Protein AF-A0A327KT20-F1 (afdb_monomer_lite)

Foldseek 3Di:
DDPLVVCVVVVVLVVSLVSLVVVCVVVPPPLVSLLSNLVSLLSDDPPSSLVRNQVSLVSQCPDPVRVLPLSSLLSNLLSLLNVLCVQVVVPPPCVPVPDPDHSVNSVVSSLVSLLSSCVSPVPCPDPSLLLSVCLCCVPVSVHDPVSPSNVSCPVPPSNCCSNCVSVVVVPPPPPDPDD

Structure (mmCIF, N/CA/C/O backbone):
data_AF-A0A327KT20-F1
#
_entry.id   AF-A0A327KT20-F1
#
loop_
_atom_site.group_PDB
_atom_site.id
_atom_site.type_symbol
_atom_site.label_atom_id
_atom_site.label_alt_id
_atom_site.label_comp_id
_atom_site.label_asym_id
_atom_site.label_entity_id
_atom_site.label_seq_id
_atom_site.pdbx_PDB_ins_code
_atom_site.Cartn_x
_atom_site.Cartn_y
_atom_site.Cartn_z
_atom_site.occupancy
_atom_site.B_iso_or_equiv
_atom_site.auth_seq_id
_atom_site.auth_comp_id
_atom_site.auth_asym_id
_atom_site.auth_atom_id
_atom_site.pdbx_PDB_model_num
ATOM 1 N N . MET A 1 1 ? 22.132 -7.196 -10.286 1.00 60.03 1 MET A N 1
ATOM 2 C CA . MET A 1 1 ? 21.568 -6.295 -9.260 1.00 60.03 1 MET A CA 1
ATOM 3 C C . MET A 1 1 ? 21.498 -4.907 -9.876 1.00 60.03 1 MET A C 1
ATOM 5 O O . MET A 1 1 ? 22.526 -4.464 -10.377 1.00 60.03 1 MET A O 1
ATOM 9 N N . LYS A 1 2 ? 20.310 -4.295 -9.982 1.00 85.94 2 LYS A N 1
ATOM 10 C CA . LYS A 1 2 ? 20.128 -2.966 -10.602 1.00 85.94 2 LYS A CA 1
ATOM 11 C C . LYS A 1 2 ? 20.390 -1.875 -9.549 1.00 85.94 2 LYS A C 1
ATOM 13 O O . LYS A 1 2 ? 20.261 -2.145 -8.361 1.00 85.94 2 LYS A O 1
ATOM 18 N N . LEU A 1 3 ? 20.736 -0.649 -9.956 1.00 89.75 3 LEU A N 1
ATOM 19 C CA . LEU A 1 3 ? 21.095 0.436 -9.022 1.00 89.75 3 LEU A CA 1
ATOM 20 C C . LEU A 1 3 ? 19.992 0.731 -7.987 1.00 89.75 3 LEU A C 1
ATOM 22 O O . LEU A 1 3 ? 20.281 0.831 -6.798 1.00 89.75 3 LEU A O 1
ATOM 26 N N . ALA A 1 4 ? 18.725 0.753 -8.411 1.00 90.75 4 ALA A N 1
ATOM 27 C CA . ALA A 1 4 ? 17.594 0.914 -7.498 1.00 90.75 4 ALA A CA 1
ATOM 28 C C . ALA A 1 4 ? 17.524 -0.187 -6.419 1.00 90.75 4 ALA A C 1
ATOM 30 O O . ALA A 1 4 ? 17.157 0.106 -5.287 1.00 90.75 4 ALA A O 1
ATOM 31 N N . ASP A 1 5 ? 17.926 -1.432 -6.723 1.00 89.81 5 ASP A N 1
ATOM 32 C CA . ASP A 1 5 ? 17.968 -2.516 -5.722 1.00 89.81 5 ASP A CA 1
ATOM 33 C C . ASP A 1 5 ? 19.004 -2.232 -4.632 1.00 89.81 5 ASP A C 1
ATOM 35 O O . ASP A 1 5 ? 18.772 -2.528 -3.464 1.00 89.81 5 ASP A O 1
ATOM 39 N N . ILE A 1 6 ? 20.142 -1.638 -5.004 1.00 92.81 6 ILE A N 1
ATOM 40 C CA . ILE A 1 6 ? 21.199 -1.271 -4.054 1.00 92.81 6 ILE A CA 1
ATOM 41 C C . ILE A 1 6 ? 20.678 -0.196 -3.098 1.00 92.81 6 ILE A C 1
ATOM 43 O O . ILE A 1 6 ? 20.846 -0.328 -1.888 1.00 92.81 6 ILE A O 1
ATOM 47 N N . TYR A 1 7 ? 19.998 0.826 -3.623 1.00 94.56 7 TYR A N 1
ATOM 48 C CA . TYR A 1 7 ? 19.398 1.872 -2.797 1.00 94.56 7 TYR A CA 1
ATOM 49 C C . TYR A 1 7 ? 18.297 1.336 -1.880 1.00 94.56 7 TYR A C 1
ATOM 51 O O . TYR A 1 7 ? 18.280 1.688 -0.705 1.00 94.56 7 TYR A O 1
ATOM 59 N N . ILE A 1 8 ? 17.448 0.424 -2.363 1.00 91.81 8 ILE A N 1
ATOM 60 C CA . ILE A 1 8 ? 16.436 -0.259 -1.541 1.00 91.81 8 ILE A CA 1
ATOM 61 C C . ILE A 1 8 ? 17.089 -1.026 -0.384 1.00 91.81 8 ILE A C 1
ATOM 63 O O . ILE A 1 8 ? 16.672 -0.882 0.761 1.00 91.81 8 ILE A O 1
ATOM 67 N N . LEU A 1 9 ? 18.148 -1.799 -0.650 1.00 91.56 9 LEU A N 1
ATOM 68 C CA . LEU A 1 9 ? 18.864 -2.551 0.391 1.00 91.56 9 LEU A CA 1
ATOM 69 C C . LEU A 1 9 ? 19.532 -1.641 1.432 1.00 91.56 9 LEU A C 1
ATOM 71 O O . LEU A 1 9 ? 19.690 -2.035 2.585 1.00 91.56 9 LEU A O 1
ATOM 75 N N . GLN A 1 10 ? 19.916 -0.431 1.028 1.00 94.31 10 GLN A N 1
ATOM 76 C CA . GLN A 1 10 ? 20.478 0.598 1.903 1.00 94.31 10 GLN A CA 1
ATOM 77 C C . GLN A 1 10 ? 19.410 1.491 2.552 1.00 94.31 10 GLN A C 1
ATOM 79 O O . GLN A 1 10 ? 19.771 2.405 3.288 1.00 94.31 10 GLN A O 1
ATOM 84 N N . GLN A 1 11 ? 18.121 1.241 2.289 1.00 93.38 11 GLN A N 1
ATOM 85 C CA . GLN A 1 11 ? 16.989 2.055 2.753 1.00 93.38 11 GLN A CA 1
ATOM 86 C C . GLN A 1 11 ? 17.065 3.524 2.294 1.00 93.38 11 GLN A C 1
ATOM 88 O O . GLN A 1 11 ? 16.568 4.436 2.949 1.00 93.38 11 GLN A O 1
ATOM 93 N N . LEU A 1 12 ? 17.688 3.765 1.138 1.00 95.56 12 LEU A N 1
ATOM 94 C CA . LEU A 1 12 ? 17.772 5.069 0.482 1.00 95.56 12 LEU A CA 1
ATOM 95 C C . LEU A 1 12 ? 16.581 5.242 -0.471 1.00 95.56 12 LEU A C 1
ATOM 97 O O . LEU A 1 12 ? 16.733 5.218 -1.695 1.00 95.56 12 LEU A O 1
ATOM 101 N N . TRP A 1 13 ? 15.380 5.371 0.098 1.00 95.31 13 TRP A N 1
ATOM 102 C CA . TRP A 1 13 ? 14.103 5.316 -0.628 1.00 95.31 13 TRP A CA 1
ATOM 103 C C . TRP A 1 13 ? 13.949 6.401 -1.694 1.00 95.31 13 TRP A C 1
ATOM 105 O O . TRP A 1 13 ? 13.524 6.108 -2.810 1.00 95.31 13 TRP A O 1
ATOM 115 N N . GLU A 1 14 ? 14.359 7.635 -1.397 1.00 95.12 14 GLU A N 1
ATOM 116 C CA . GLU A 1 14 ? 14.316 8.737 -2.365 1.00 95.12 14 GLU A CA 1
ATOM 117 C C . GLU A 1 14 ? 15.220 8.460 -3.572 1.00 95.12 14 GLU A C 1
ATOM 119 O O . GLU A 1 14 ? 14.779 8.563 -4.716 1.00 95.12 14 GLU A O 1
ATOM 124 N N . SER A 1 15 ? 16.461 8.023 -3.332 1.00 96.75 15 SER A N 1
ATOM 125 C CA . SER A 1 15 ? 17.412 7.666 -4.393 1.00 96.75 15 SER A CA 1
ATOM 126 C C . SER A 1 15 ? 16.918 6.486 -5.231 1.00 96.75 15 SER A C 1
ATOM 128 O O . SER A 1 15 ? 17.060 6.482 -6.458 1.00 96.75 15 SER A O 1
ATOM 130 N N . ALA A 1 16 ? 16.306 5.488 -4.586 1.00 96.50 16 ALA A N 1
ATOM 131 C CA . ALA A 1 16 ? 15.675 4.368 -5.272 1.00 96.50 16 ALA A CA 1
ATOM 132 C C . ALA A 1 16 ? 14.533 4.846 -6.178 1.00 96.50 16 ALA A C 1
ATOM 134 O O . ALA A 1 16 ? 14.489 4.460 -7.346 1.00 96.50 16 ALA A O 1
ATOM 135 N N . LEU A 1 17 ? 13.653 5.715 -5.672 1.00 96.00 17 LEU A N 1
ATOM 136 C CA . LEU A 1 17 ? 12.531 6.245 -6.440 1.00 96.00 17 LEU A CA 1
ATOM 137 C C . LEU A 1 17 ? 12.994 7.102 -7.621 1.00 96.00 17 LEU A C 1
ATOM 139 O O . LEU A 1 17 ? 12.462 6.945 -8.714 1.00 96.00 17 LEU A O 1
ATOM 143 N N . VAL A 1 18 ? 13.993 7.972 -7.436 1.00 96.44 18 VAL A N 1
ATOM 144 C CA . VAL A 1 18 ? 14.578 8.762 -8.535 1.00 96.44 18 VAL A CA 1
ATOM 145 C C . VAL A 1 18 ? 15.094 7.836 -9.635 1.00 96.44 18 VAL A C 1
ATOM 147 O O . VAL A 1 18 ? 14.727 7.997 -10.796 1.00 96.44 18 VAL A O 1
ATOM 150 N N . THR A 1 19 ? 15.857 6.807 -9.259 1.00 96.38 19 THR A N 1
ATOM 151 C CA . THR A 1 19 ? 16.405 5.830 -10.212 1.00 96.38 19 THR A CA 1
ATOM 152 C C . THR A 1 19 ? 15.304 5.069 -10.958 1.00 96.38 19 THR A C 1
ATOM 154 O O . THR A 1 19 ? 15.442 4.769 -12.143 1.00 96.38 19 THR A O 1
ATOM 157 N N . LEU A 1 20 ? 14.213 4.718 -10.274 1.00 95.75 20 LEU A N 1
ATOM 158 C CA . LEU A 1 20 ? 13.086 4.025 -10.896 1.00 95.75 20 LEU A CA 1
ATOM 159 C C . LEU A 1 20 ? 12.318 4.941 -11.857 1.00 95.75 20 LEU A C 1
ATOM 161 O O . LEU A 1 20 ? 12.058 4.520 -12.978 1.00 95.75 20 LEU A O 1
ATOM 165 N N . LYS A 1 21 ? 12.085 6.205 -11.488 1.00 94.25 21 LYS A N 1
ATOM 166 C CA . LYS A 1 21 ? 11.449 7.199 -12.367 1.00 94.25 21 LYS A CA 1
ATOM 167 C C . LYS A 1 21 ? 12.265 7.477 -13.626 1.00 94.25 21 LYS A C 1
ATOM 169 O O . LYS A 1 21 ? 11.703 7.617 -14.707 1.00 94.25 21 LYS A O 1
ATOM 174 N N . GLU A 1 22 ? 13.591 7.538 -13.515 1.00 94.56 22 GLU A N 1
ATOM 175 C CA . GLU A 1 22 ? 14.473 7.618 -14.687 1.00 94.56 22 GLU A CA 1
ATOM 176 C C . GLU A 1 22 ? 14.323 6.381 -15.587 1.00 94.56 22 GLU A C 1
ATOM 178 O O . GLU A 1 22 ? 14.301 6.497 -16.812 1.00 94.56 22 GLU A O 1
ATOM 183 N N . ALA A 1 23 ? 14.163 5.193 -14.998 1.00 94.06 23 ALA A N 1
ATOM 184 C CA . ALA A 1 23 ? 13.903 3.976 -15.759 1.00 94.06 23 ALA A CA 1
ATOM 185 C C . ALA A 1 23 ? 12.506 3.976 -16.412 1.00 94.06 23 ALA A C 1
ATOM 187 O O . ALA A 1 23 ? 12.393 3.552 -17.562 1.00 94.06 23 ALA A O 1
ATOM 188 N N . GLU A 1 24 ? 11.464 4.488 -15.745 1.00 93.31 24 GLU A N 1
ATOM 189 C CA . GLU A 1 24 ? 10.122 4.657 -16.329 1.00 93.31 24 GLU A CA 1
ATOM 190 C C . GLU A 1 24 ? 10.149 5.614 -17.527 1.00 93.31 24 GLU A C 1
ATOM 192 O O . GLU A 1 24 ? 9.490 5.358 -18.532 1.00 93.31 24 GLU A O 1
ATOM 197 N N . GLN A 1 25 ? 10.951 6.684 -17.480 1.00 93.94 25 GLN A N 1
ATOM 198 C CA . GLN A 1 25 ? 11.112 7.594 -18.623 1.00 93.94 25 GLN A CA 1
ATOM 199 C C . GLN A 1 25 ? 11.675 6.890 -19.866 1.00 93.94 25 GLN A C 1
ATOM 201 O O . GLN A 1 25 ? 11.335 7.263 -20.989 1.00 93.94 25 GLN A O 1
ATOM 206 N N . ILE A 1 26 ? 12.527 5.878 -19.676 1.00 94.62 26 ILE A N 1
ATOM 207 C CA . ILE A 1 26 ? 13.115 5.083 -20.763 1.00 94.62 26 ILE A CA 1
ATOM 208 C C . ILE A 1 26 ? 12.139 3.997 -21.239 1.00 94.62 26 ILE A C 1
ATOM 210 O O . ILE A 1 26 ? 12.006 3.775 -22.443 1.00 94.62 26 ILE A O 1
ATOM 214 N N . SER A 1 27 ? 11.451 3.341 -20.304 1.00 93.00 27 SER A N 1
ATOM 215 C CA . SER A 1 27 ? 10.510 2.245 -20.555 1.00 93.00 27 SER A CA 1
ATOM 216 C C . SER A 1 27 ? 9.144 2.557 -19.936 1.00 93.00 27 SER A C 1
ATOM 218 O O . SER A 1 27 ? 8.786 1.995 -18.894 1.00 93.00 27 SER A O 1
ATOM 220 N N . PRO A 1 28 ? 8.356 3.454 -20.554 1.00 89.12 28 PRO A N 1
ATOM 221 C CA . PRO A 1 28 ? 7.087 3.871 -19.985 1.00 89.12 28 PRO A CA 1
ATOM 222 C C . PRO A 1 28 ? 6.100 2.706 -19.966 1.00 89.12 28 PRO A C 1
ATOM 224 O O . PRO A 1 28 ? 5.942 1.990 -20.954 1.00 89.12 28 PRO A O 1
ATOM 227 N N . ASN A 1 29 ? 5.372 2.573 -18.856 1.00 85.44 29 ASN A N 1
ATOM 228 C CA . ASN A 1 29 ? 4.367 1.524 -18.634 1.00 85.44 29 ASN A CA 1
ATOM 229 C C . ASN A 1 29 ? 4.929 0.098 -18.503 1.00 85.44 29 ASN A C 1
ATOM 231 O O . ASN A 1 29 ? 4.177 -0.862 -18.653 1.00 85.44 29 ASN A O 1
ATOM 235 N N . ASP A 1 30 ? 6.220 -0.051 -18.204 1.00 95.06 30 ASP A N 1
ATOM 236 C CA . ASP A 1 30 ? 6.757 -1.329 -17.737 1.00 95.06 30 ASP A CA 1
ATOM 237 C C . ASP A 1 30 ? 6.173 -1.655 -16.350 1.00 95.06 30 ASP A C 1
ATOM 239 O O . ASP A 1 30 ? 6.413 -0.949 -15.365 1.00 95.06 30 ASP A O 1
ATOM 243 N N . ASP A 1 31 ? 5.369 -2.718 -16.288 1.00 95.56 31 ASP A N 1
ATOM 244 C CA . ASP A 1 31 ? 4.636 -3.117 -15.086 1.00 95.56 31 ASP A CA 1
ATOM 245 C C . ASP A 1 31 ? 5.562 -3.426 -13.898 1.00 95.56 31 ASP A C 1
ATOM 247 O O . ASP A 1 31 ? 5.206 -3.140 -12.753 1.00 95.56 31 ASP A O 1
ATOM 251 N N . ASP A 1 32 ? 6.760 -3.965 -14.141 1.00 94.81 32 ASP A N 1
ATOM 252 C CA . ASP A 1 32 ? 7.704 -4.304 -13.075 1.00 94.81 32 ASP A CA 1
ATOM 253 C C . ASP A 1 32 ? 8.371 -3.050 -12.501 1.00 94.81 32 ASP A C 1
ATOM 255 O O . ASP A 1 32 ? 8.600 -2.969 -11.290 1.00 94.81 32 ASP A O 1
ATOM 259 N N . ILE A 1 33 ? 8.669 -2.056 -13.345 1.00 95.94 33 ILE A N 1
ATOM 260 C CA . ILE A 1 33 ? 9.163 -0.750 -12.885 1.00 95.94 33 ILE A CA 1
ATOM 261 C C . ILE A 1 33 ? 8.094 -0.074 -12.026 1.00 95.94 33 ILE A C 1
ATOM 263 O O . ILE A 1 33 ? 8.372 0.282 -10.880 1.00 95.94 33 ILE A O 1
ATOM 267 N N . LEU A 1 34 ? 6.856 -0.001 -12.519 1.00 96.94 34 LEU A N 1
ATOM 268 C CA . LEU A 1 34 ? 5.743 0.624 -11.803 1.00 96.94 34 LEU A CA 1
ATOM 269 C C . LEU A 1 34 ? 5.442 -0.057 -10.465 1.00 96.94 34 LEU A C 1
ATOM 271 O O . LEU A 1 34 ? 5.239 0.620 -9.461 1.00 96.94 34 LEU A O 1
ATOM 275 N N . LYS A 1 35 ? 5.447 -1.393 -10.407 1.00 96.69 35 LYS A N 1
ATOM 276 C CA . LYS A 1 35 ? 5.260 -2.127 -9.143 1.00 96.69 35 LYS A CA 1
ATOM 277 C C . LYS A 1 35 ? 6.342 -1.786 -8.122 1.00 96.69 35 LYS A C 1
ATOM 279 O O . LYS A 1 35 ? 6.046 -1.631 -6.939 1.00 96.69 35 LYS A O 1
ATOM 284 N N . ARG A 1 36 ? 7.591 -1.646 -8.568 1.00 95.94 36 ARG A N 1
ATOM 285 C CA . ARG A 1 36 ? 8.707 -1.266 -7.692 1.00 95.94 36 ARG A CA 1
ATOM 286 C C . ARG A 1 36 ? 8.598 0.184 -7.240 1.00 95.94 36 ARG A C 1
ATOM 288 O O . ARG A 1 36 ? 8.858 0.452 -6.073 1.00 95.94 36 ARG A O 1
ATOM 295 N N . GLU A 1 37 ? 8.179 1.094 -8.115 1.00 97.00 37 GLU A N 1
ATOM 296 C CA . GLU A 1 37 ? 7.904 2.484 -7.736 1.00 97.00 37 GLU A CA 1
ATOM 297 C C . GLU A 1 37 ? 6.788 2.588 -6.707 1.00 97.00 37 GLU A C 1
ATOM 299 O O . GLU A 1 37 ? 6.944 3.297 -5.714 1.00 97.00 37 GLU A O 1
ATOM 304 N N . LEU A 1 38 ? 5.693 1.851 -6.910 1.00 97.88 38 LEU A N 1
ATOM 305 C CA . LEU A 1 38 ? 4.591 1.769 -5.960 1.00 97.88 38 LEU A CA 1
ATOM 306 C C . LEU A 1 38 ? 5.093 1.310 -4.589 1.00 97.88 38 LEU A C 1
ATOM 308 O O . LEU A 1 38 ? 4.872 2.006 -3.603 1.00 97.88 38 LEU A O 1
ATOM 312 N N . TYR A 1 39 ? 5.817 0.190 -4.535 1.00 95.94 39 TYR A N 1
ATOM 313 C CA . TYR A 1 39 ? 6.365 -0.339 -3.287 1.00 95.94 39 TYR A CA 1
ATOM 314 C C . TYR A 1 39 ? 7.307 0.654 -2.590 1.00 95.94 39 TYR A C 1
ATOM 316 O O . TYR A 1 39 ? 7.125 0.950 -1.414 1.00 95.94 39 TYR A O 1
ATOM 324 N N . VAL A 1 40 ? 8.285 1.212 -3.312 1.00 96.81 40 VAL A N 1
ATOM 325 C CA . VAL A 1 40 ? 9.258 2.163 -2.743 1.00 96.81 40 VAL A CA 1
ATOM 326 C C . VAL A 1 40 ? 8.578 3.441 -2.255 1.00 96.81 40 VAL A C 1
ATOM 328 O O . VAL A 1 40 ? 8.978 3.993 -1.233 1.00 96.81 40 VAL A O 1
ATOM 331 N N . SER A 1 41 ? 7.529 3.896 -2.943 1.00 97.75 41 SER A N 1
ATOM 332 C CA . SER A 1 41 ? 6.789 5.101 -2.557 1.00 97.75 41 SER A CA 1
ATOM 333 C C . SER A 1 41 ? 6.149 4.987 -1.172 1.00 97.75 41 SER A C 1
ATOM 335 O O . SER A 1 41 ? 5.997 6.007 -0.507 1.00 97.75 41 SER A O 1
ATOM 337 N N . LEU A 1 42 ? 5.815 3.778 -0.708 1.00 96.81 42 LEU A N 1
ATOM 338 C CA . LEU A 1 42 ? 5.256 3.567 0.632 1.00 96.81 42 LEU A CA 1
ATOM 339 C C . LEU A 1 42 ? 6.240 3.910 1.758 1.00 96.81 42 LEU A C 1
ATOM 341 O O . LEU A 1 42 ? 5.799 4.190 2.866 1.00 96.81 42 LEU A O 1
ATOM 345 N N . TYR A 1 43 ? 7.545 3.921 1.479 1.00 95.31 43 TYR A N 1
ATOM 346 C CA . TYR A 1 43 ? 8.594 4.203 2.464 1.00 95.31 43 TYR A CA 1
ATOM 347 C C . TYR A 1 43 ? 9.019 5.676 2.514 1.00 95.31 43 TYR A C 1
ATOM 349 O O . TYR A 1 43 ? 9.961 6.027 3.224 1.00 95.31 43 TYR A O 1
ATOM 357 N N . LEU A 1 44 ? 8.366 6.543 1.740 1.00 95.50 44 LEU A N 1
ATOM 358 C CA . LEU A 1 44 ? 8.551 7.985 1.870 1.00 95.50 44 LEU A CA 1
ATOM 359 C C . LEU A 1 44 ? 7.752 8.524 3.061 1.00 95.50 44 LEU A C 1
ATOM 361 O O . LEU A 1 44 ? 6.812 7.895 3.540 1.00 95.50 44 LEU A O 1
ATOM 365 N N . GLU A 1 45 ? 8.072 9.740 3.491 1.00 92.94 45 GLU A N 1
ATOM 366 C CA . GLU A 1 45 ? 7.273 10.430 4.502 1.00 92.94 45 GLU A CA 1
ATOM 367 C C . GLU A 1 45 ? 5.936 10.935 3.915 1.00 92.94 45 GLU A C 1
ATOM 369 O O . GLU A 1 45 ? 5.902 11.487 2.802 1.00 92.94 45 GLU A O 1
ATOM 374 N N . PRO A 1 46 ? 4.810 10.805 4.641 1.00 92.62 46 PRO A N 1
ATOM 375 C CA . PRO A 1 46 ? 3.567 11.478 4.288 1.00 92.62 46 PRO A CA 1
ATOM 376 C C . PRO A 1 46 ? 3.735 13.015 4.226 1.00 92.62 46 PRO A C 1
ATOM 378 O O . PRO A 1 46 ? 4.414 13.601 5.067 1.00 92.62 46 PRO A O 1
ATOM 381 N N . PRO A 1 47 ? 3.103 13.711 3.260 1.00 92.81 47 PRO A N 1
ATOM 382 C CA . PRO A 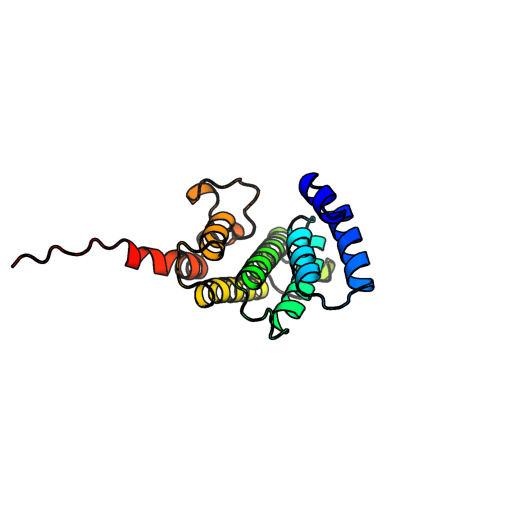1 47 ? 2.131 13.183 2.308 1.00 92.81 47 PRO A CA 1
ATOM 383 C C . PRO A 1 47 ? 2.751 12.633 1.015 1.00 92.81 47 PRO A C 1
ATOM 385 O O . PRO A 1 47 ? 2.021 12.158 0.145 1.00 92.81 47 PRO A O 1
ATOM 388 N N . GLN A 1 48 ? 4.075 12.721 0.839 1.00 94.50 48 GLN A N 1
ATOM 389 C CA . GLN A 1 48 ? 4.726 12.350 -0.419 1.00 94.50 48 GLN A CA 1
ATOM 390 C C . GLN A 1 48 ? 4.536 10.866 -0.746 1.00 94.50 48 GLN A C 1
ATOM 392 O O . GLN A 1 48 ? 4.401 10.526 -1.926 1.00 94.50 48 GLN A O 1
ATOM 397 N N . SER A 1 49 ? 4.462 10.010 0.275 1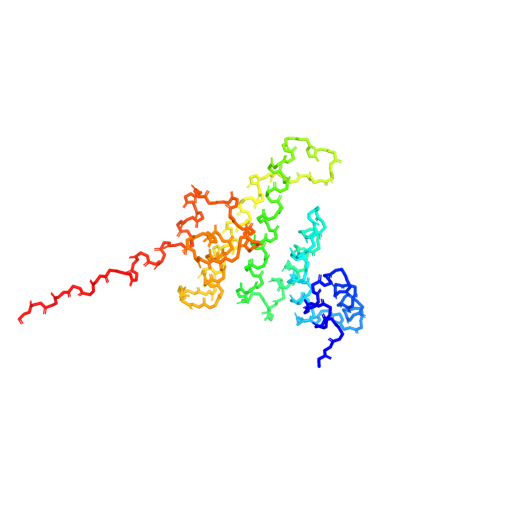.00 95.81 49 SER A N 1
ATOM 398 C CA . SER A 1 49 ? 4.237 8.575 0.115 1.00 95.81 49 SER A CA 1
ATOM 399 C C . SER A 1 49 ? 2.975 8.260 -0.681 1.00 95.81 49 SER A C 1
ATOM 401 O O . SER A 1 49 ? 3.043 7.848 -1.842 1.00 95.81 49 SER A O 1
ATOM 403 N N . PHE A 1 50 ? 1.804 8.545 -0.114 1.00 96.12 50 PHE A N 1
ATOM 404 C CA . PHE A 1 50 ? 0.523 8.236 -0.735 1.00 96.12 50 PHE A CA 1
ATOM 405 C C . PHE A 1 50 ? 0.245 9.099 -1.971 1.00 96.12 50 PHE A C 1
ATOM 407 O O . PHE A 1 50 ? -0.417 8.630 -2.897 1.00 96.12 50 PHE A O 1
ATOM 414 N N . ARG A 1 51 ? 0.782 10.328 -2.043 1.00 95.62 51 ARG A N 1
ATOM 415 C CA . ARG A 1 51 ? 0.678 11.171 -3.250 1.00 95.62 51 ARG A CA 1
ATOM 416 C C . ARG A 1 51 ? 1.400 10.565 -4.446 1.00 95.62 51 ARG A C 1
ATOM 418 O O . ARG A 1 51 ? 0.969 10.778 -5.575 1.00 95.62 51 ARG A O 1
ATOM 425 N N . THR A 1 52 ? 2.472 9.813 -4.207 1.00 96.81 52 THR A N 1
ATOM 426 C CA . THR A 1 52 ? 3.203 9.112 -5.269 1.00 96.81 52 THR A CA 1
ATOM 427 C C . THR A 1 52 ? 2.604 7.730 -5.531 1.00 96.81 52 THR A C 1
ATOM 429 O O . THR A 1 52 ? 2.368 7.373 -6.681 1.00 96.81 52 THR A O 1
ATOM 432 N N . ALA A 1 53 ? 2.306 6.970 -4.475 1.00 98.31 53 ALA A N 1
ATOM 433 C CA . ALA A 1 53 ? 1.852 5.586 -4.572 1.00 98.31 53 ALA A CA 1
ATOM 434 C C . ALA A 1 53 ? 0.470 5.438 -5.233 1.00 98.31 53 ALA A C 1
ATOM 436 O O . ALA A 1 53 ? 0.292 4.582 -6.099 1.00 98.31 53 ALA A O 1
ATOM 437 N N . LEU A 1 54 ? -0.520 6.257 -4.856 1.00 98.19 54 LEU A N 1
ATOM 438 C CA . LEU A 1 54 ? -1.906 6.052 -5.303 1.00 98.19 54 LEU A CA 1
ATOM 439 C C . LEU A 1 54 ? -2.092 6.192 -6.825 1.00 98.19 54 LEU A C 1
ATOM 441 O O . LEU A 1 54 ? -2.702 5.291 -7.405 1.00 98.19 54 LEU A O 1
ATOM 445 N N . PRO A 1 55 ? -1.531 7.214 -7.506 1.00 97.25 55 PRO A N 1
ATOM 446 C CA . PRO A 1 55 ? -1.603 7.291 -8.966 1.00 97.25 55 PRO A CA 1
ATOM 447 C C . PRO A 1 55 ? -0.969 6.083 -9.671 1.00 97.25 55 PRO A C 1
ATOM 449 O O . PRO A 1 55 ? -1.499 5.597 -10.671 1.00 97.25 55 PRO A O 1
ATOM 452 N N . ILE A 1 56 ? 0.146 5.561 -9.145 1.00 98.00 56 ILE A N 1
ATOM 453 C CA . ILE A 1 56 ? 0.806 4.375 -9.711 1.00 98.00 56 ILE A CA 1
ATOM 454 C C . ILE A 1 56 ? -0.070 3.132 -9.513 1.00 98.00 56 ILE A C 1
ATOM 456 O O . ILE A 1 56 ? -0.247 2.344 -10.444 1.00 98.00 56 ILE A O 1
ATOM 460 N N . ALA A 1 57 ? -0.660 2.967 -8.326 1.00 98.31 57 ALA A N 1
ATOM 461 C CA . ALA A 1 57 ? -1.592 1.879 -8.059 1.00 98.31 57 ALA A CA 1
ATOM 462 C C . ALA A 1 57 ? -2.793 1.922 -9.014 1.00 98.31 57 ALA A C 1
ATOM 464 O O . ALA A 1 57 ? -3.141 0.896 -9.590 1.00 98.31 57 ALA A O 1
ATOM 465 N N . GLU A 1 58 ? -3.394 3.092 -9.241 1.00 97.69 58 GLU A N 1
ATOM 466 C CA . GLU A 1 58 ? -4.504 3.261 -10.190 1.00 97.69 58 GLU A CA 1
ATOM 467 C C . GLU A 1 58 ? -4.111 2.886 -11.626 1.00 97.69 58 GLU A C 1
ATOM 469 O O . GLU A 1 58 ? -4.874 2.200 -12.314 1.00 97.69 58 GLU A O 1
ATOM 474 N N . LYS A 1 59 ? -2.904 3.272 -12.061 1.00 96.62 59 LYS A N 1
ATOM 475 C CA . LYS A 1 59 ? -2.343 2.907 -13.371 1.00 96.62 59 LYS A CA 1
ATOM 476 C C . LYS A 1 59 ? -2.202 1.389 -13.525 1.00 96.62 59 LYS A C 1
ATOM 478 O O . LYS A 1 59 ? -2.657 0.841 -14.526 1.00 96.62 59 LYS A O 1
ATOM 483 N N . LEU A 1 60 ? -1.637 0.711 -12.524 1.00 97.75 60 LEU A N 1
ATOM 484 C CA . LEU A 1 60 ? -1.492 -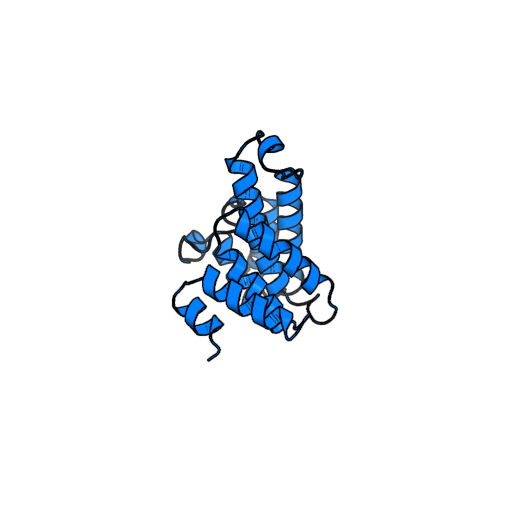0.750 -12.503 1.00 97.75 60 LEU A CA 1
ATOM 485 C C . LEU A 1 60 ? -2.856 -1.457 -12.443 1.00 97.75 60 LEU A C 1
ATOM 487 O O . LEU A 1 60 ? -3.127 -2.380 -13.199 1.00 97.75 60 LEU A O 1
ATOM 491 N N . ILE A 1 61 ? -3.776 -0.985 -11.606 1.00 97.69 61 ILE A N 1
ATOM 492 C CA . ILE A 1 61 ? -5.124 -1.563 -11.488 1.00 97.69 61 ILE A CA 1
ATOM 493 C C . ILE A 1 61 ? -5.910 -1.453 -12.800 1.00 97.69 61 ILE A C 1
ATOM 495 O O . ILE A 1 61 ? -6.705 -2.337 -13.119 1.00 97.69 61 ILE A O 1
ATOM 499 N N . SER A 1 62 ? -5.700 -0.374 -13.552 1.00 96.69 62 SER A N 1
ATOM 500 C CA . SER A 1 62 ? -6.362 -0.148 -14.839 1.00 96.69 62 SER A CA 1
ATOM 501 C C . SER A 1 62 ? -5.728 -0.944 -15.986 1.00 96.69 62 SER A C 1
ATOM 503 O O . SER A 1 62 ? -6.334 -1.058 -17.052 1.00 96.69 62 SER A O 1
ATOM 505 N N . ASN A 1 63 ? -4.528 -1.503 -15.793 1.00 95.62 63 ASN A N 1
ATOM 506 C CA . ASN A 1 63 ? -3.847 -2.331 -16.782 1.00 95.62 63 ASN A CA 1
ATOM 507 C C . ASN A 1 63 ? -4.315 -3.799 -16.667 1.00 95.62 63 ASN A C 1
ATOM 509 O O . ASN A 1 63 ? -4.125 -4.415 -15.618 1.00 95.62 63 ASN A O 1
ATOM 513 N N . PRO A 1 64 ? -4.857 -4.420 -17.735 1.00 95.44 64 PRO A N 1
ATOM 514 C CA . PRO A 1 64 ? -5.298 -5.818 -17.710 1.00 95.44 64 PRO A CA 1
ATOM 515 C C . PRO A 1 64 ? -4.249 -6.830 -17.223 1.00 95.44 64 PRO A C 1
ATOM 517 O O . PRO A 1 64 ? -4.619 -7.843 -16.632 1.00 95.44 64 PRO A O 1
ATOM 520 N N . ASN A 1 65 ? -2.956 -6.562 -17.437 1.00 94.62 65 ASN A N 1
ATOM 521 C CA . ASN A 1 65 ? -1.872 -7.458 -17.020 1.00 94.62 65 ASN A CA 1
ATOM 522 C C . ASN A 1 65 ? -1.669 -7.492 -15.500 1.00 94.62 65 ASN A C 1
ATOM 524 O O . ASN A 1 65 ? -1.167 -8.479 -14.963 1.00 94.62 65 ASN A O 1
ATOM 528 N N . THR A 1 66 ? -2.037 -6.416 -14.803 1.00 96.38 66 THR A N 1
ATOM 529 C CA . THR A 1 66 ? -1.770 -6.231 -13.370 1.00 96.38 66 THR A CA 1
ATOM 530 C C . THR A 1 66 ? -3.034 -5.973 -12.547 1.00 96.38 66 THR A C 1
ATOM 532 O O . THR A 1 66 ? -2.979 -6.030 -11.320 1.00 96.38 66 THR A O 1
ATOM 535 N N . ALA A 1 67 ? -4.199 -5.836 -13.189 1.00 95.25 67 ALA A N 1
ATOM 536 C CA . ALA A 1 67 ? -5.504 -5.636 -12.555 1.00 95.25 67 ALA A CA 1
ATOM 537 C C . ALA A 1 67 ? -5.876 -6.712 -11.516 1.00 95.25 67 ALA A C 1
ATOM 539 O O . ALA A 1 67 ? -6.564 -6.416 -10.536 1.00 95.25 67 ALA A O 1
ATOM 540 N N . ASN A 1 68 ? -5.411 -7.947 -11.729 1.00 96.56 68 ASN A N 1
ATOM 541 C CA . ASN A 1 68 ? -5.662 -9.095 -10.854 1.00 96.56 68 ASN A CA 1
ATOM 542 C C . ASN A 1 68 ? -4.478 -9.430 -9.930 1.00 96.56 68 ASN A C 1
ATOM 544 O O . ASN A 1 68 ? -4.481 -10.487 -9.304 1.00 96.56 68 ASN A O 1
ATOM 548 N N . ASP A 1 69 ? -3.461 -8.568 -9.841 1.00 97.31 69 ASP A N 1
ATOM 549 C CA . ASP A 1 69 ? -2.335 -8.768 -8.930 1.00 97.31 69 ASP A CA 1
ATOM 550 C C . ASP A 1 69 ? -2.719 -8.326 -7.499 1.00 97.31 69 ASP A C 1
ATOM 552 O O . ASP A 1 69 ? -2.921 -7.129 -7.250 1.00 97.31 69 ASP A O 1
ATOM 556 N N . PRO A 1 70 ? -2.817 -9.254 -6.524 1.00 97.88 70 PRO A N 1
ATOM 557 C CA . PRO A 1 70 ? -3.182 -8.910 -5.153 1.00 97.88 70 PRO A CA 1
ATOM 558 C C . PRO A 1 70 ? -2.150 -8.003 -4.468 1.00 97.88 70 PRO A C 1
ATOM 560 O O . PRO A 1 70 ? -2.527 -7.255 -3.567 1.00 97.88 70 PRO A O 1
ATOM 563 N N . ALA A 1 71 ? -0.877 -8.022 -4.882 1.00 97.19 71 ALA A N 1
ATOM 564 C CA . ALA A 1 71 ? 0.149 -7.158 -4.298 1.00 97.19 71 ALA A CA 1
ATOM 565 C C . ALA A 1 71 ? -0.115 -5.677 -4.608 1.00 97.19 71 ALA A C 1
ATOM 567 O O . ALA A 1 71 ? 0.053 -4.826 -3.738 1.00 97.19 71 ALA A O 1
ATOM 568 N N . VAL A 1 72 ? -0.625 -5.365 -5.804 1.00 98.25 72 VAL A N 1
ATOM 569 C CA . VAL A 1 72 ? -0.989 -3.988 -6.178 1.00 98.25 72 VAL A CA 1
ATOM 570 C C . VAL A 1 72 ? -2.120 -3.469 -5.287 1.00 98.25 72 VAL A C 1
ATOM 572 O O . VAL A 1 72 ? -2.050 -2.347 -4.788 1.00 98.25 72 VAL A O 1
ATOM 575 N N . ARG A 1 73 ? -3.143 -4.295 -5.025 1.00 98.44 73 ARG A N 1
ATOM 576 C CA . ARG A 1 73 ? -4.243 -3.947 -4.105 1.00 98.44 73 ARG A CA 1
ATOM 577 C C . ARG A 1 73 ? -3.774 -3.820 -2.657 1.00 98.44 73 ARG A C 1
ATOM 579 O O . ARG A 1 73 ? -4.251 -2.942 -1.946 1.00 98.44 73 ARG A O 1
ATOM 586 N N . LEU A 1 74 ? -2.824 -4.654 -2.237 1.00 98.44 74 LEU A N 1
ATOM 587 C CA . LEU A 1 74 ? -2.225 -4.595 -0.905 1.00 98.44 74 LEU A CA 1
ATOM 588 C C . LEU A 1 74 ? -1.478 -3.274 -0.693 1.00 98.44 74 LEU A C 1
ATOM 590 O O . LEU A 1 74 ? -1.728 -2.577 0.286 1.00 98.44 74 LEU A O 1
ATOM 594 N N . TRP A 1 75 ? -0.610 -2.896 -1.630 1.00 98.50 75 TRP A N 1
ATOM 595 C CA . TRP A 1 75 ? 0.132 -1.636 -1.557 1.00 98.50 75 TRP A CA 1
ATOM 596 C C . TRP A 1 75 ? -0.776 -0.413 -1.709 1.00 98.50 75 TRP A C 1
ATOM 598 O O . TRP A 1 75 ? -0.553 0.601 -1.053 1.00 98.50 75 TRP A O 1
ATOM 608 N N . GLN A 1 76 ? -1.854 -0.517 -2.495 1.00 98.69 76 GLN A N 1
ATOM 609 C CA . GLN A 1 76 ? -2.907 0.500 -2.517 1.00 98.69 76 GLN A CA 1
ATOM 610 C C . GLN A 1 76 ? -3.556 0.665 -1.134 1.00 98.69 76 GLN A C 1
ATOM 612 O O . GLN A 1 76 ? -3.732 1.794 -0.679 1.00 98.69 76 GLN A O 1
ATOM 617 N N . ALA A 1 77 ? -3.909 -0.437 -0.464 1.00 98.56 77 ALA A N 1
ATOM 618 C CA . ALA A 1 77 ? -4.487 -0.391 0.876 1.00 98.56 77 ALA A CA 1
ATOM 619 C C . ALA A 1 77 ? -3.526 0.277 1.872 1.00 98.56 77 ALA A C 1
ATOM 621 O O . ALA A 1 77 ? -3.952 1.173 2.596 1.00 98.56 77 ALA A O 1
ATOM 622 N N . ALA A 1 78 ? -2.239 -0.086 1.848 1.00 98.44 78 ALA A N 1
ATOM 623 C CA . ALA A 1 78 ? -1.207 0.537 2.679 1.00 98.44 78 ALA A CA 1
ATOM 624 C C . ALA A 1 78 ? -1.127 2.059 2.455 1.00 98.44 78 ALA A C 1
ATOM 626 O O . ALA A 1 78 ? -1.260 2.832 3.402 1.00 98.44 78 ALA A O 1
ATOM 627 N N . ALA A 1 79 ? -1.033 2.511 1.198 1.00 98.44 79 ALA A N 1
ATOM 628 C CA . ALA A 1 79 ? -1.022 3.940 0.871 1.00 98.44 79 ALA A CA 1
ATOM 629 C C . ALA A 1 79 ? -2.288 4.674 1.357 1.00 98.44 79 ALA A C 1
ATOM 631 O O . ALA A 1 79 ? -2.214 5.814 1.817 1.00 98.44 79 ALA A O 1
ATOM 632 N N . LEU A 1 80 ? -3.460 4.034 1.277 1.00 98.44 80 LEU A N 1
ATOM 633 C CA . LEU A 1 80 ? -4.710 4.603 1.787 1.00 98.44 80 LEU A CA 1
ATOM 634 C C . LEU A 1 80 ? -4.750 4.645 3.320 1.00 98.44 80 LEU A C 1
ATOM 636 O O . LEU A 1 80 ? -5.296 5.597 3.869 1.00 98.44 80 LEU A O 1
ATOM 640 N N . GLY A 1 81 ? -4.150 3.676 4.013 1.00 97.94 81 GLY A N 1
ATOM 641 C CA . GLY A 1 81 ? -3.976 3.710 5.467 1.00 97.94 81 GLY A CA 1
ATOM 642 C C . GLY A 1 81 ? -3.060 4.845 5.923 1.00 97.94 81 GLY A C 1
ATOM 643 O O . GLY A 1 81 ? -3.444 5.634 6.788 1.00 97.94 81 GLY A O 1
ATOM 644 N N . GLN A 1 82 ? -1.924 5.035 5.243 1.00 96.75 82 GLN A N 1
ATOM 645 C CA . GLN A 1 82 ? -1.043 6.190 5.456 1.00 96.75 82 GLN A CA 1
ATOM 646 C C . GLN A 1 82 ? -1.773 7.519 5.208 1.00 96.75 82 GLN A C 1
ATOM 648 O O . GLN A 1 82 ? -1.670 8.447 6.014 1.00 96.75 82 GLN A O 1
ATOM 653 N N . LYS A 1 83 ? -2.554 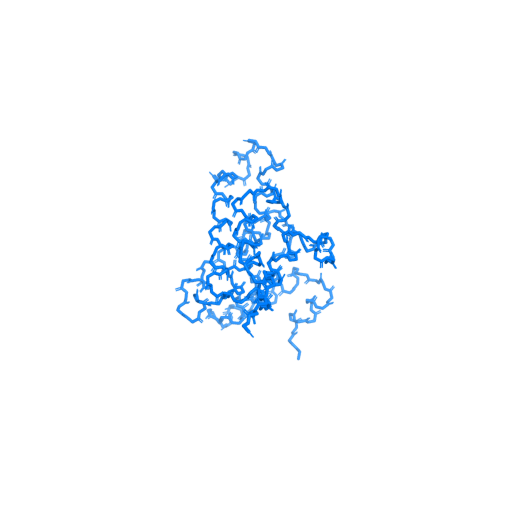7.616 4.119 1.00 95.88 83 LYS A N 1
ATOM 654 C CA . LYS A 1 83 ? -3.371 8.803 3.826 1.00 95.88 83 LYS A CA 1
ATOM 655 C C . LYS A 1 83 ? -4.415 9.040 4.913 1.00 95.88 83 LYS A C 1
ATOM 657 O O . LYS A 1 83 ? -4.536 10.161 5.390 1.00 95.88 83 LYS A O 1
ATOM 662 N N . PHE A 1 84 ? -5.149 8.009 5.329 1.00 95.31 84 PHE A N 1
ATOM 663 C CA . PHE A 1 84 ? -6.150 8.125 6.388 1.00 95.31 84 PHE A CA 1
ATOM 664 C C . PHE A 1 84 ? -5.524 8.641 7.678 1.00 95.31 84 PHE A C 1
ATOM 666 O O . PHE A 1 84 ? -6.022 9.615 8.234 1.00 95.31 84 PHE A O 1
ATOM 673 N N . LYS A 1 85 ? -4.404 8.040 8.103 1.00 93.94 85 LYS A N 1
ATOM 674 C CA . LYS A 1 85 ? -3.653 8.472 9.283 1.00 93.94 85 LYS A CA 1
ATOM 675 C C . LYS A 1 85 ? -3.298 9.952 9.204 1.00 93.94 85 LYS A C 1
ATOM 677 O O . LYS A 1 85 ? -3.589 10.698 10.129 1.00 93.94 85 LYS A O 1
ATOM 682 N N . TYR A 1 86 ? -2.722 10.373 8.079 1.00 92.31 86 TYR A N 1
ATOM 683 C CA . TYR A 1 86 ? -2.339 11.762 7.847 1.00 92.31 86 TYR A CA 1
ATOM 684 C C . TYR A 1 86 ? -3.534 12.721 7.957 1.00 92.31 86 TYR A C 1
ATOM 686 O O . TYR A 1 86 ? -3.435 13.751 8.619 1.00 92.31 86 TYR A O 1
ATOM 694 N N . LEU A 1 87 ? -4.674 12.379 7.344 1.00 89.56 87 LEU A N 1
ATOM 695 C CA . LEU A 1 87 ? -5.885 13.203 7.402 1.00 89.56 87 LEU A CA 1
ATOM 696 C C . LEU A 1 87 ? -6.508 13.223 8.807 1.00 89.56 87 LEU A C 1
ATOM 698 O O . LEU A 1 87 ? -6.979 14.265 9.253 1.00 89.56 87 LEU A O 1
ATOM 702 N N . TYR A 1 88 ? -6.514 12.083 9.497 1.00 87.31 88 TYR A N 1
ATOM 703 C CA . TYR A 1 88 ? -7.061 11.943 10.844 1.00 87.31 88 TYR A CA 1
ATOM 704 C C . TYR A 1 88 ? -6.235 12.734 11.867 1.00 87.31 88 TYR A C 1
ATOM 706 O O . TYR A 1 88 ? -6.791 13.522 12.631 1.00 87.31 88 TYR A O 1
ATOM 714 N N . ASP A 1 89 ? -4.908 12.584 11.829 1.00 87.69 89 ASP A N 1
ATOM 715 C CA . ASP A 1 89 ? -3.980 13.276 12.728 1.00 87.69 89 ASP A CA 1
ATOM 716 C C . ASP A 1 89 ? -3.977 14.800 12.485 1.00 87.69 89 ASP A C 1
ATOM 718 O O . ASP A 1 89 ? -3.768 15.576 13.418 1.00 87.69 89 ASP A O 1
ATOM 722 N N . ALA A 1 90 ? -4.241 15.247 11.250 1.00 79.25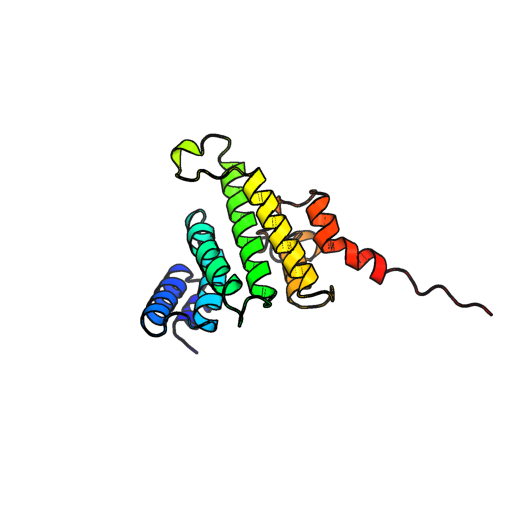 90 ALA A N 1
ATOM 723 C CA . ALA A 1 90 ? -4.340 16.667 10.900 1.00 79.25 90 ALA A CA 1
ATOM 724 C C . ALA A 1 90 ? -5.648 17.352 11.368 1.00 79.25 90 ALA A C 1
ATOM 726 O O . ALA A 1 90 ? -5.714 18.586 11.395 1.00 79.25 90 ALA A O 1
ATOM 727 N N . GLY A 1 91 ? -6.686 16.592 11.743 1.00 66.69 91 GLY A N 1
ATOM 728 C CA . GLY A 1 91 ? -8.018 17.115 12.081 1.00 66.69 91 GLY A CA 1
ATOM 729 C C . GLY A 1 91 ? -8.768 17.750 10.892 1.00 66.69 91 GLY A C 1
ATOM 730 O O . GLY A 1 91 ? -8.387 17.588 9.737 1.00 66.69 91 GLY A O 1
ATOM 731 N N . GLU A 1 92 ? -9.839 18.522 11.152 1.00 52.44 92 GLU A N 1
ATOM 732 C CA . GLU A 1 92 ? -10.628 19.212 10.098 1.00 52.44 92 GLU A CA 1
ATOM 733 C C . GLU A 1 92 ? -9.866 20.336 9.353 1.00 52.44 92 GLU A C 1
ATOM 735 O O . GLU A 1 92 ? -10.399 20.942 8.424 1.00 52.44 92 GLU A O 1
ATOM 740 N N . SER A 1 93 ? -8.603 20.619 9.688 1.00 48.72 93 SER A N 1
ATOM 741 C CA . SER A 1 93 ? -7.821 21.708 9.077 1.00 48.72 93 SER A CA 1
ATOM 742 C C . SER A 1 93 ? -7.120 21.295 7.767 1.00 48.72 93 SER A C 1
ATOM 744 O O . SER A 1 93 ? -5.965 21.639 7.508 1.00 48.72 93 SER A O 1
ATOM 746 N N . LEU A 1 94 ? -7.812 20.541 6.910 1.00 51.38 94 LEU A N 1
ATOM 747 C CA . LEU A 1 94 ? -7.290 20.071 5.615 1.00 51.38 94 LEU A CA 1
ATOM 748 C C . LEU A 1 94 ? -7.564 21.024 4.452 1.00 51.38 94 LEU A C 1
ATOM 750 O O . LEU A 1 94 ? -6.926 20.907 3.404 1.00 51.38 94 LEU A O 1
ATOM 754 N N . SER A 1 95 ? -8.388 22.057 4.664 1.00 47.25 95 SER A N 1
ATOM 755 C CA . SER A 1 95 ? -8.534 23.170 3.716 1.00 47.25 95 SER A CA 1
ATOM 756 C C . SER A 1 95 ? -7.201 23.871 3.396 1.00 47.25 95 SER A C 1
ATOM 758 O O . SER A 1 95 ? -7.104 24.570 2.392 1.00 47.25 95 SER A O 1
ATOM 760 N N . SER A 1 96 ? -6.162 23.660 4.212 1.00 42.00 96 SER A N 1
ATOM 761 C CA . SER A 1 96 ? -4.828 24.265 4.090 1.00 42.00 96 SER A CA 1
ATOM 762 C C . SER A 1 96 ? -3.776 23.398 3.373 1.00 42.00 96 SER A C 1
ATOM 764 O O . SER A 1 96 ? -2.734 23.926 2.995 1.00 42.00 96 SER A O 1
ATOM 766 N N . ALA A 1 97 ? -4.013 22.091 3.177 1.00 51.22 97 ALA A N 1
ATOM 767 C CA . ALA A 1 97 ? -3.009 21.145 2.650 1.00 51.22 97 ALA A CA 1
ATOM 768 C C . ALA A 1 97 ? -3.242 20.712 1.187 1.00 51.22 97 ALA A C 1
ATOM 770 O O . ALA A 1 97 ? -2.471 19.913 0.645 1.00 51.22 97 ALA A O 1
ATOM 771 N N . GLY A 1 98 ? -4.301 21.227 0.551 1.00 61.44 98 GLY A N 1
ATOM 772 C CA . GLY A 1 98 ? -4.688 20.889 -0.824 1.00 61.44 98 GLY A CA 1
ATOM 773 C C . GLY A 1 98 ? -5.394 19.536 -0.980 1.00 61.44 98 GLY A C 1
ATOM 774 O O . GLY A 1 98 ? -5.750 19.173 -2.097 1.00 61.44 98 GLY A O 1
ATOM 775 N N . GLU A 1 99 ? -5.625 18.799 0.112 1.00 69.69 99 GLU A N 1
ATOM 776 C CA . GLU A 1 99 ? -6.402 17.556 0.105 1.00 69.69 99 GLU A CA 1
ATOM 777 C C . GLU A 1 99 ? -7.889 17.884 0.300 1.00 69.69 99 GLU A C 1
ATOM 779 O O . GLU A 1 99 ? -8.302 18.370 1.349 1.00 69.69 99 GLU A O 1
ATOM 784 N N . THR A 1 100 ? -8.705 17.629 -0.721 1.00 72.56 100 THR A N 1
ATOM 785 C CA . THR A 1 100 ? -10.162 17.868 -0.696 1.00 72.56 100 THR A CA 1
ATOM 786 C C . THR A 1 100 ? -10.965 16.657 -0.223 1.00 72.56 100 THR A C 1
ATOM 788 O O . THR A 1 100 ? -12.185 16.728 -0.081 1.00 72.56 100 THR A O 1
ATOM 791 N N . GLU A 1 101 ? -10.294 15.529 -0.006 1.00 85.81 101 GLU A N 1
ATOM 792 C CA . GLU A 1 101 ? -10.917 14.262 0.348 1.00 85.81 101 GLU A CA 1
ATOM 793 C C . GLU A 1 101 ? -11.016 14.090 1.869 1.00 85.81 101 GLU A C 1
ATOM 795 O O . GLU A 1 101 ? -10.049 14.322 2.591 1.00 85.81 101 GLU A O 1
ATOM 800 N N . SER A 1 102 ? -12.177 13.649 2.360 1.00 87.75 102 SER A N 1
ATOM 801 C CA . SER A 1 102 ? -12.386 13.382 3.786 1.00 87.75 102 SER A CA 1
ATOM 802 C C . SER A 1 102 ? -11.730 12.073 4.236 1.00 87.75 102 SER A C 1
ATOM 804 O O . SER A 1 102 ? -11.623 11.117 3.462 1.00 87.75 102 SER A O 1
ATOM 806 N N . ALA A 1 103 ? -11.370 11.989 5.522 1.00 89.88 103 ALA A N 1
ATOM 807 C CA . ALA A 1 103 ? -10.855 10.756 6.121 1.00 89.88 103 ALA A CA 1
ATOM 808 C C . ALA A 1 103 ? -11.823 9.570 5.925 1.00 89.88 103 ALA A C 1
ATOM 810 O O . ALA A 1 103 ? -11.386 8.481 5.574 1.00 89.88 103 ALA A O 1
ATOM 811 N N . GLU A 1 104 ? -13.141 9.779 6.031 1.00 91.38 104 GLU A N 1
ATOM 812 C CA . GLU A 1 104 ? -14.126 8.703 5.820 1.00 91.38 104 GLU A CA 1
ATOM 813 C C . GLU A 1 104 ? -14.153 8.184 4.369 1.00 91.38 104 GLU A C 1
ATOM 815 O O . GLU A 1 104 ? -14.275 6.979 4.132 1.00 91.38 104 GLU A O 1
ATOM 820 N N . SER A 1 105 ? -13.980 9.071 3.379 1.00 93.56 105 SER A N 1
ATOM 821 C CA . SER A 1 105 ? -13.832 8.655 1.976 1.00 93.56 105 SER A CA 1
ATOM 822 C C . SER A 1 105 ? -12.589 7.781 1.799 1.00 93.56 105 SER A C 1
ATOM 824 O O . SER A 1 105 ? -12.650 6.721 1.169 1.00 93.56 105 SER A O 1
ATOM 826 N N . VAL A 1 106 ? -11.467 8.173 2.413 1.00 95.62 106 VAL A N 1
ATOM 827 C CA . VAL A 1 106 ? -10.221 7.395 2.369 1.00 95.62 106 VAL A CA 1
ATOM 828 C C . VAL A 1 106 ? -10.367 6.051 3.084 1.00 95.62 106 VAL A C 1
ATOM 830 O O . VAL A 1 106 ? -9.957 5.035 2.523 1.00 95.62 106 VAL A O 1
ATOM 833 N N . ARG A 1 107 ? -11.015 6.006 4.257 1.00 96.94 107 ARG A N 1
ATOM 834 C CA . ARG A 1 107 ? -11.342 4.760 4.975 1.00 96.94 107 ARG A CA 1
ATOM 835 C C . ARG A 1 107 ? -12.127 3.802 4.081 1.00 96.94 107 ARG A C 1
ATOM 837 O O . ARG A 1 107 ? -11.760 2.636 3.946 1.00 96.94 107 ARG A O 1
ATOM 844 N N . SER A 1 108 ? -13.170 4.301 3.417 1.00 97.94 108 SER A N 1
ATOM 845 C CA . SER A 1 108 ? -14.002 3.503 2.509 1.00 97.94 108 SER A CA 1
ATOM 846 C C . SER A 1 108 ? -13.194 2.914 1.347 1.00 97.94 108 SER A C 1
ATOM 848 O O . SER A 1 108 ? -13.352 1.738 1.013 1.00 97.94 108 SER A O 1
ATOM 850 N N . LYS A 1 109 ? -12.289 3.699 0.749 1.00 98.25 109 LYS A N 1
ATOM 851 C CA . LYS A 1 109 ? -11.381 3.220 -0.305 1.00 98.25 109 LYS A CA 1
ATOM 852 C C . LYS A 1 109 ? -10.385 2.186 0.224 1.00 98.25 109 LYS A C 1
ATOM 854 O O . LYS A 1 109 ? -10.147 1.184 -0.450 1.00 98.25 109 LYS A O 1
ATOM 859 N N . ALA A 1 110 ? -9.827 2.397 1.419 1.00 98.62 110 ALA A N 1
ATOM 860 C CA . ALA A 1 110 ? -8.897 1.459 2.045 1.00 98.62 110 ALA A CA 1
ATOM 861 C C . ALA A 1 110 ? -9.572 0.099 2.263 1.00 98.62 110 ALA A C 1
ATOM 863 O O . ALA A 1 110 ? -9.039 -0.930 1.851 1.00 98.62 110 ALA A O 1
ATOM 864 N N . LEU A 1 111 ? -10.794 0.097 2.802 1.00 98.69 111 LEU A N 1
ATOM 865 C CA . LEU A 1 111 ? -11.582 -1.117 3.003 1.00 98.69 111 LEU A CA 1
ATOM 866 C C . LEU A 1 111 ? -11.879 -1.844 1.683 1.00 98.69 111 LEU A C 1
ATOM 868 O O . LEU A 1 111 ? -11.812 -3.072 1.620 1.00 98.69 111 LEU A O 1
ATOM 872 N N . GLN A 1 112 ? -12.189 -1.110 0.610 1.00 98.44 112 GLN A N 1
ATOM 873 C CA . GLN A 1 112 ? -12.378 -1.703 -0.719 1.00 98.44 112 GLN A CA 1
ATOM 874 C C . GLN A 1 112 ? -11.095 -2.360 -1.240 1.00 98.44 112 GLN A C 1
ATOM 876 O O . GLN A 1 112 ? -11.155 -3.476 -1.756 1.00 98.44 112 GLN A O 1
ATOM 881 N N . ALA A 1 113 ? -9.939 -1.713 -1.070 1.00 98.69 113 ALA A N 1
ATOM 882 C CA . ALA A 1 113 ? -8.650 -2.283 -1.452 1.00 98.69 113 ALA A CA 1
ATOM 883 C C . ALA A 1 113 ? -8.334 -3.557 -0.645 1.00 98.69 113 ALA A C 1
ATOM 885 O O . ALA A 1 113 ? -7.987 -4.578 -1.237 1.00 98.69 113 ALA A O 1
ATOM 886 N N . VAL A 1 114 ? -8.563 -3.548 0.674 1.00 98.62 114 VAL A N 1
ATOM 887 C CA . VAL A 1 114 ? -8.436 -4.729 1.552 1.00 98.62 114 VAL A CA 1
ATOM 888 C C . VAL A 1 114 ? -9.333 -5.877 1.082 1.00 98.62 114 VAL A C 1
ATOM 890 O O . VAL A 1 114 ? -8.864 -7.004 0.909 1.00 98.62 114 VAL A O 1
ATOM 893 N N . ARG A 1 115 ? -10.615 -5.606 0.808 1.00 98.31 115 ARG A N 1
ATOM 894 C CA . ARG A 1 115 ? -11.555 -6.612 0.283 1.00 98.31 115 ARG A CA 1
ATOM 895 C C . ARG A 1 115 ? -11.097 -7.171 -1.066 1.00 98.31 115 ARG A C 1
ATOM 897 O O . ARG A 1 115 ? -11.207 -8.374 -1.287 1.00 98.31 115 ARG A O 1
ATOM 904 N N . ALA A 1 116 ? -10.532 -6.335 -1.936 1.00 98.31 116 ALA A N 1
ATOM 905 C CA . ALA A 1 116 ? -9.980 -6.781 -3.210 1.00 98.31 116 ALA A CA 1
ATOM 906 C C . ALA A 1 116 ? -8.767 -7.714 -3.029 1.00 98.31 116 ALA A C 1
ATOM 908 O O . ALA A 1 116 ? -8.673 -8.710 -3.741 1.00 98.31 116 ALA A O 1
ATOM 909 N N . VAL A 1 117 ? -7.882 -7.461 -2.053 1.00 98.31 117 VAL A N 1
ATOM 910 C CA . VAL A 1 117 ? -6.786 -8.396 -1.716 1.00 98.31 117 VAL A CA 1
ATOM 911 C C . VAL A 1 117 ? -7.347 -9.762 -1.328 1.00 98.31 117 VAL A C 1
ATOM 913 O O . VAL A 1 117 ? -6.900 -10.780 -1.848 1.00 98.31 117 VAL A O 1
ATOM 916 N N . VAL A 1 118 ? -8.348 -9.790 -0.445 1.00 97.75 11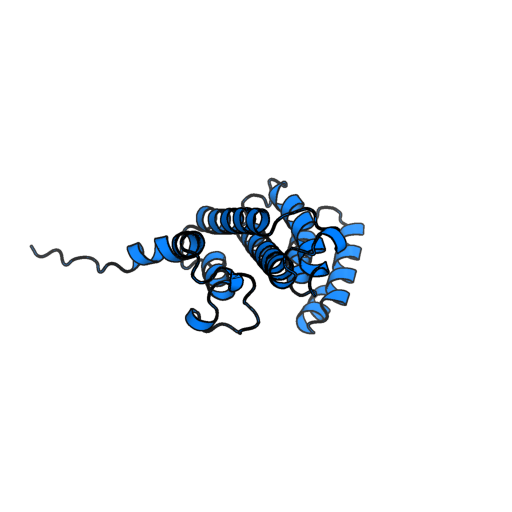8 VAL A N 1
ATOM 917 C CA . VAL A 1 118 ? -8.995 -11.025 0.033 1.00 97.75 118 VAL A CA 1
ATOM 918 C C . VAL A 1 118 ? -9.661 -11.792 -1.109 1.00 97.75 118 VAL A C 1
ATOM 920 O O . VAL A 1 118 ? -9.559 -13.014 -1.167 1.00 97.75 118 VAL A O 1
ATOM 923 N N . GLN A 1 119 ? -10.305 -11.083 -2.036 1.00 97.25 119 GLN A N 1
ATOM 924 C CA . GLN A 1 119 ? -10.948 -11.683 -3.203 1.00 97.25 119 GLN A CA 1
ATOM 925 C C . GLN A 1 119 ? -9.935 -12.274 -4.197 1.00 97.25 119 GLN A C 1
ATOM 927 O O . GLN A 1 119 ? -10.159 -13.365 -4.718 1.00 97.25 119 GLN A O 1
ATOM 932 N N . LEU A 1 120 ? -8.837 -11.564 -4.471 1.00 97.75 120 LEU A N 1
ATOM 933 C CA . LEU A 1 120 ? -7.795 -12.002 -5.409 1.00 97.75 120 LEU A CA 1
ATOM 934 C C . LEU A 1 120 ? -6.892 -13.098 -4.819 1.00 97.75 120 LEU A C 1
ATOM 936 O O . LEU A 1 120 ? -6.363 -13.926 -5.556 1.00 97.75 120 LEU A O 1
ATOM 940 N N . ALA A 1 121 ? -6.731 -13.119 -3.494 1.00 97.12 121 ALA A N 1
ATOM 941 C CA . ALA A 1 121 ? -5.953 -14.102 -2.748 1.00 97.12 121 ALA A CA 1
ATOM 942 C C . ALA A 1 121 ? -6.829 -14.769 -1.661 1.00 97.12 121 ALA A C 1
ATOM 944 O O . ALA A 1 121 ? -6.746 -14.413 -0.476 1.00 97.12 121 ALA A O 1
ATOM 945 N N . PRO A 1 122 ? -7.687 -15.737 -2.042 1.00 94.75 122 PRO A N 1
ATOM 946 C CA . PRO A 1 122 ? -8.663 -16.328 -1.127 1.00 94.75 122 PRO A CA 1
ATOM 947 C C . PRO A 1 122 ? -8.020 -17.171 -0.020 1.00 94.75 122 PRO A C 1
ATOM 949 O O . PRO A 1 122 ? -8.539 -17.189 1.095 1.00 94.75 122 PRO A O 1
ATOM 952 N N . ASP A 1 123 ? -6.883 -17.824 -0.291 1.00 94.25 123 ASP A N 1
ATOM 953 C CA . ASP A 1 123 ? -6.148 -18.600 0.714 1.00 94.25 123 ASP A CA 1
ATOM 954 C C . ASP A 1 123 ? -5.561 -17.674 1.798 1.00 94.25 123 ASP A C 1
ATOM 956 O O . ASP A 1 123 ? -4.660 -16.881 1.490 1.00 94.25 123 ASP A O 1
ATOM 960 N N . PRO A 1 124 ? -6.002 -17.773 3.069 1.00 93.44 124 PRO A N 1
ATOM 961 C CA . PRO A 1 124 ? -5.492 -16.940 4.157 1.00 93.44 124 PRO A CA 1
ATOM 962 C C . PRO A 1 124 ? -3.999 -17.157 4.451 1.00 93.44 124 PRO A C 1
ATOM 964 O O . PRO A 1 124 ? -3.376 -16.299 5.079 1.00 93.44 124 PRO A O 1
ATOM 967 N N . ASN A 1 125 ? -3.398 -18.258 3.996 1.00 93.50 125 ASN A N 1
ATOM 968 C CA . ASN A 1 125 ? -1.971 -18.535 4.174 1.00 93.50 125 ASN A CA 1
ATOM 969 C C . ASN A 1 125 ? -1.113 -18.080 2.984 1.00 93.50 125 ASN A C 1
ATOM 971 O O . ASN A 1 125 ? 0.108 -18.229 3.010 1.00 93.50 125 ASN A O 1
ATOM 975 N N . SER A 1 126 ? -1.724 -17.495 1.952 1.00 95.56 126 SER A N 1
ATOM 976 C CA . SER A 1 126 ? -0.987 -16.905 0.838 1.00 95.56 126 SER A CA 1
ATOM 977 C C . SER A 1 126 ? -0.181 -15.680 1.283 1.00 95.56 126 SER A C 1
ATOM 979 O O . SER A 1 126 ? -0.553 -14.968 2.221 1.00 95.56 126 SER A O 1
ATOM 981 N N . ALA A 1 127 ? 0.924 -15.397 0.585 1.00 95.81 127 ALA A N 1
ATOM 982 C CA . ALA A 1 127 ? 1.811 -14.288 0.936 1.00 95.81 127 ALA A CA 1
ATOM 983 C C . ALA A 1 127 ? 1.086 -12.925 1.047 1.00 95.81 127 ALA A C 1
ATOM 985 O O . ALA A 1 127 ? 1.280 -12.264 2.067 1.00 95.81 127 ALA A O 1
ATOM 986 N N . PRO A 1 128 ? 0.200 -12.511 0.113 1.00 96.25 128 PRO A N 1
ATOM 987 C CA . PRO A 1 128 ? -0.530 -11.247 0.243 1.00 96.25 128 PRO A CA 1
ATOM 988 C C . PRO A 1 128 ? -1.422 -11.188 1.486 1.00 96.25 128 PRO A C 1
ATOM 990 O O . PRO A 1 128 ? -1.543 -10.134 2.100 1.00 96.25 128 PRO A O 1
ATOM 993 N N . ARG A 1 129 ? -2.023 -12.317 1.887 1.00 97.12 129 ARG A N 1
ATOM 994 C CA . ARG A 1 129 ? -2.877 -12.399 3.080 1.00 97.12 129 ARG A CA 1
ATOM 995 C C . ARG A 1 129 ? -2.072 -12.360 4.370 1.00 97.12 129 ARG A C 1
ATOM 997 O O . ARG A 1 129 ? -2.473 -11.660 5.295 1.00 97.12 129 ARG A O 1
ATOM 1004 N N . ILE A 1 130 ? -0.921 -13.033 4.408 1.00 95.50 130 ILE A N 1
ATOM 1005 C CA . ILE A 1 130 ? 0.032 -12.910 5.516 1.00 95.50 130 ILE A CA 1
ATOM 1006 C C . ILE A 1 130 ? 0.467 -11.451 5.660 1.00 95.50 130 ILE A C 1
ATOM 1008 O O . ILE A 1 130 ? 0.305 -10.883 6.734 1.00 95.50 130 ILE A O 1
ATOM 1012 N N . PHE A 1 131 ? 0.957 -10.821 4.590 1.00 95.75 131 PHE A N 1
ATOM 1013 C CA . PHE A 1 131 ? 1.392 -9.424 4.648 1.00 95.75 131 PHE A CA 1
ATOM 1014 C C . PHE A 1 131 ? 0.263 -8.468 5.044 1.00 95.75 131 PHE A C 1
ATOM 1016 O O . PHE A 1 131 ? 0.486 -7.602 5.882 1.00 95.75 131 PHE A O 1
ATOM 1023 N N . LEU A 1 132 ? -0.951 -8.661 4.520 1.00 97.31 132 LEU A N 1
ATOM 1024 C CA . LEU A 1 132 ? -2.123 -7.868 4.897 1.00 97.31 132 LEU A CA 1
ATOM 1025 C C . LEU A 1 132 ? -2.381 -7.893 6.408 1.00 97.31 132 LEU A C 1
ATOM 1027 O O . LEU A 1 132 ? -2.641 -6.847 6.996 1.00 97.31 132 LEU A O 1
ATOM 1031 N N . ARG A 1 133 ? -2.289 -9.066 7.047 1.00 96.81 133 ARG A N 1
ATOM 1032 C CA . ARG A 1 133 ? -2.423 -9.164 8.506 1.00 96.81 133 ARG A CA 1
ATOM 1033 C C . ARG A 1 133 ? -1.282 -8.468 9.233 1.00 96.81 133 ARG A C 1
ATOM 1035 O O . ARG A 1 133 ? -1.542 -7.774 10.209 1.00 96.81 133 ARG A O 1
ATOM 1042 N N . ARG A 1 134 ? -0.043 -8.627 8.755 1.00 95.88 134 ARG A N 1
ATOM 1043 C CA . ARG A 1 134 ? 1.144 -8.029 9.385 1.00 95.88 134 ARG A CA 1
ATOM 1044 C C . ARG A 1 134 ? 1.045 -6.514 9.473 1.00 95.88 134 ARG A C 1
ATOM 1046 O O . ARG A 1 134 ? 1.261 -5.983 10.551 1.00 95.88 134 ARG A O 1
ATOM 1053 N N . ILE A 1 135 ? 0.644 -5.856 8.384 1.00 96.69 135 ILE A N 1
ATOM 1054 C CA . ILE A 1 135 ? 0.503 -4.393 8.352 1.00 96.69 135 ILE A CA 1
ATOM 1055 C C . ILE A 1 135 ? -0.751 -3.876 9.073 1.00 96.69 135 ILE A C 1
ATOM 1057 O O . ILE A 1 135 ? -0.850 -2.680 9.334 1.00 96.69 135 ILE A O 1
ATOM 1061 N N . PHE A 1 136 ? -1.718 -4.754 9.368 1.00 97.75 136 PHE A N 1
ATOM 1062 C CA . PHE A 1 136 ? -2.957 -4.424 10.082 1.00 97.75 136 PHE A CA 1
ATOM 1063 C C . PHE A 1 136 ? -2.844 -4.617 11.597 1.00 97.75 136 PHE A C 1
ATOM 1065 O O . PHE A 1 136 ? -3.337 -3.796 12.365 1.00 97.75 136 PHE A O 1
ATOM 1072 N N . ASP A 1 137 ? -2.207 -5.699 12.047 1.00 95.75 137 ASP A N 1
ATOM 1073 C CA . ASP A 1 137 ? -1.989 -5.977 13.467 1.00 95.75 137 ASP A CA 1
ATOM 1074 C C . ASP A 1 137 ? -0.577 -6.543 13.702 1.00 95.75 137 ASP A C 1
ATOM 1076 O O . ASP A 1 137 ? -0.404 -7.748 13.934 1.00 95.75 137 ASP A O 1
ATOM 1080 N N . PRO A 1 138 ? 0.456 -5.679 13.668 1.00 94.38 138 PRO A N 1
ATOM 1081 C CA . PRO A 1 138 ? 1.848 -6.114 13.768 1.00 94.38 138 PRO A CA 1
ATOM 1082 C C . PRO A 1 138 ? 2.126 -6.829 15.091 1.00 94.38 138 PRO A C 1
ATOM 1084 O O . PRO A 1 138 ? 2.872 -7.807 15.132 1.00 94.38 138 PRO A O 1
ATOM 1087 N N . ALA A 1 139 ? 1.478 -6.383 16.173 1.00 93.06 139 ALA A N 1
ATOM 1088 C CA . ALA A 1 139 ? 1.599 -6.982 17.496 1.00 93.06 139 ALA A CA 1
ATOM 1089 C C . ALA A 1 139 ? 1.060 -8.422 17.532 1.00 93.06 139 ALA A C 1
ATOM 1091 O O . ALA A 1 139 ? 1.714 -9.308 18.086 1.00 93.06 139 ALA A O 1
ATOM 1092 N N . ARG A 1 140 ? -0.108 -8.677 16.924 1.00 93.00 140 ARG A N 1
ATOM 1093 C CA . ARG A 1 140 ? -0.682 -10.029 16.823 1.00 93.00 140 ARG A CA 1
ATOM 1094 C C . ARG A 1 140 ? 0.156 -10.944 15.935 1.00 93.00 140 ARG A C 1
ATOM 1096 O O . ARG A 1 140 ? 0.334 -12.114 16.266 1.00 93.00 140 ARG A O 1
ATOM 1103 N N . GLU A 1 141 ? 0.682 -10.412 14.837 1.00 92.38 141 GLU A N 1
ATOM 1104 C CA . GLU A 1 141 ? 1.449 -11.167 13.839 1.00 92.38 141 GLU A CA 1
ATOM 1105 C C . GLU A 1 141 ? 2.965 -11.188 14.110 1.00 92.38 141 GLU A C 1
ATOM 1107 O O . GLU A 1 141 ? 3.732 -11.665 13.271 1.00 92.38 141 GLU A O 1
ATOM 1112 N N . GLN A 1 142 ? 3.415 -10.672 15.262 1.00 92.25 142 GLN A N 1
ATOM 1113 C CA . GLN A 1 142 ? 4.829 -10.601 15.668 1.00 92.25 142 GLN A CA 1
ATOM 1114 C C . GLN A 1 142 ? 5.734 -9.975 14.591 1.00 92.25 142 GLN A C 1
ATOM 1116 O O . GLN A 1 142 ? 6.851 -10.432 14.342 1.00 92.25 142 GLN A O 1
ATOM 1121 N N . SER A 1 143 ? 5.226 -8.944 13.918 1.00 87.19 143 SER A N 1
ATOM 1122 C CA . SER A 1 143 ? 5.915 -8.239 12.836 1.00 87.19 143 SER A CA 1
ATOM 1123 C C . SER A 1 143 ? 6.559 -6.944 13.337 1.00 87.19 143 SER A C 1
ATOM 1125 O O . SER A 1 143 ? 6.159 -6.433 14.388 1.00 87.19 143 SER A O 1
ATOM 1127 N N . PRO A 1 144 ? 7.586 -6.415 12.642 1.00 86.94 144 PRO A N 1
ATOM 1128 C CA . PRO A 1 144 ? 8.215 -5.159 13.029 1.00 86.94 144 PRO A CA 1
ATOM 1129 C C . PRO A 1 144 ? 7.172 -4.041 13.184 1.00 86.94 144 PRO A C 1
ATOM 1131 O O . PRO A 1 144 ? 6.346 -3.882 12.289 1.00 86.94 144 PRO A O 1
ATOM 1134 N N . PRO A 1 145 ? 7.224 -3.219 14.250 1.00 79.62 145 PRO A N 1
ATOM 1135 C CA . PRO A 1 145 ? 6.242 -2.149 14.463 1.00 79.62 145 PRO A CA 1
ATOM 1136 C C . PRO A 1 145 ? 6.183 -1.103 13.344 1.00 79.62 145 PRO A C 1
ATOM 1138 O O . PRO A 1 145 ? 5.214 -0.365 13.261 1.00 79.62 145 PRO A O 1
ATOM 1141 N N . ALA A 1 146 ? 7.225 -1.016 12.513 1.00 82.62 146 ALA A N 1
ATOM 1142 C CA . ALA A 1 146 ? 7.269 -0.119 11.362 1.00 82.62 146 ALA A CA 1
ATOM 1143 C C . ALA A 1 146 ? 6.435 -0.618 10.166 1.00 82.62 146 ALA A C 1
ATOM 1145 O O . ALA A 1 146 ? 6.152 0.159 9.264 1.00 82.62 146 ALA A O 1
ATOM 1146 N N . GLU A 1 147 ? 6.047 -1.896 10.134 1.00 83.94 147 GLU A N 1
ATOM 1147 C CA . GLU A 1 147 ? 5.111 -2.417 9.136 1.00 83.94 147 GLU A CA 1
ATOM 1148 C C . GLU A 1 147 ? 3.692 -2.306 9.687 1.00 83.94 147 GLU A C 1
ATOM 1150 O O . GLU A 1 147 ? 3.146 -3.296 10.154 1.00 83.94 147 GLU A O 1
ATOM 1155 N N . ASN A 1 148 ? 3.116 -1.103 9.699 1.00 93.19 148 ASN A N 1
ATOM 1156 C CA . ASN A 1 148 ? 1.857 -0.826 10.398 1.00 93.19 148 ASN A CA 1
ATOM 1157 C C . ASN A 1 148 ? 0.894 0.094 9.631 1.00 93.19 148 ASN A C 1
ATOM 1159 O O . ASN A 1 148 ? 0.036 0.748 10.226 1.00 93.19 148 ASN A O 1
ATOM 1163 N N . ASP A 1 149 ? 1.005 0.131 8.303 1.00 96.12 149 ASP A N 1
ATOM 1164 C CA . ASP A 1 149 ? 0.245 1.053 7.451 1.00 96.12 149 ASP A CA 1
ATOM 1165 C C . ASP A 1 149 ? -1.281 0.960 7.620 1.00 96.12 149 ASP A C 1
ATOM 1167 O O . ASP A 1 149 ? -1.990 1.939 7.387 1.00 96.12 149 ASP A O 1
ATOM 1171 N N . LEU A 1 150 ? -1.804 -0.202 8.030 1.00 97.56 150 LEU A N 1
ATOM 1172 C CA . LEU A 1 150 ? -3.232 -0.429 8.270 1.00 97.56 150 LEU A CA 1
ATOM 1173 C C . LEU A 1 150 ? -3.602 -0.505 9.760 1.00 97.56 150 LEU A C 1
ATOM 1175 O O . LEU A 1 150 ? -4.785 -0.651 10.069 1.00 97.56 150 LEU A O 1
ATOM 1179 N N . GLU A 1 151 ? -2.645 -0.366 10.684 1.00 97.19 151 GLU A N 1
ATOM 1180 C CA . GLU A 1 151 ? -2.890 -0.430 12.135 1.00 97.19 151 GLU A CA 1
ATOM 1181 C C . GLU A 1 151 ? -3.866 0.659 12.607 1.00 97.19 151 GLU A C 1
ATOM 1183 O O . GLU A 1 151 ? -4.605 0.464 13.569 1.00 97.19 151 GLU A O 1
ATOM 1188 N N . VAL A 1 152 ? -3.959 1.776 11.881 1.00 95.88 152 VAL A N 1
ATOM 1189 C CA . VAL A 1 152 ? -4.939 2.845 12.144 1.00 95.88 152 VAL A CA 1
ATOM 1190 C C . VAL A 1 152 ? -6.400 2.409 12.028 1.00 95.88 152 VAL A C 1
ATOM 1192 O O . VAL A 1 152 ? -7.275 3.102 12.539 1.00 95.88 152 VAL A O 1
ATOM 1195 N N . PHE A 1 153 ? -6.669 1.271 11.385 1.00 97.62 153 PHE A N 1
ATOM 1196 C CA . PHE A 1 153 ? -8.002 0.676 11.292 1.00 97.62 153 PHE A CA 1
ATOM 1197 C C . PHE A 1 153 ? -8.205 -0.486 12.274 1.00 97.62 153 PHE A C 1
ATOM 1199 O O . PHE A 1 153 ? -9.227 -1.170 12.222 1.00 97.62 153 PHE A O 1
ATOM 1206 N N . LYS A 1 154 ? -7.253 -0.758 13.171 1.00 94.62 154 LYS A N 1
ATOM 1207 C CA . LYS A 1 154 ? -7.410 -1.798 14.192 1.00 94.62 154 LYS A CA 1
ATOM 1208 C C . LYS A 1 154 ? -8.578 -1.460 15.127 1.00 94.62 154 LYS A C 1
ATOM 1210 O O . LYS A 1 154 ? -8.688 -0.334 15.607 1.00 94.62 154 LYS A O 1
ATOM 1215 N N . GLY A 1 155 ? -9.443 -2.439 15.398 1.00 92.88 155 GLY A N 1
ATOM 1216 C CA . GLY A 1 155 ? -10.701 -2.242 16.130 1.00 92.88 155 GLY A CA 1
ATOM 1217 C C . GLY A 1 155 ? -11.888 -1.848 15.245 1.00 92.88 155 GLY A C 1
ATOM 1218 O O . GLY A 1 155 ? -13.020 -1.798 15.727 1.00 92.88 155 GLY A O 1
ATOM 1219 N N . ASP A 1 156 ? -11.665 -1.590 13.956 1.00 96.88 156 ASP A N 1
ATOM 1220 C CA . ASP A 1 156 ? -12.735 -1.375 12.995 1.00 96.88 156 ASP A CA 1
ATOM 1221 C C . ASP A 1 156 ? -13.350 -2.710 12.551 1.00 96.88 156 ASP A C 1
ATOM 1223 O O . ASP A 1 156 ? -12.692 -3.541 11.917 1.00 96.88 156 ASP A O 1
ATOM 1227 N N . ALA A 1 157 ? -14.634 -2.907 12.859 1.00 96.69 157 ALA A N 1
ATOM 1228 C CA . ALA A 1 157 ? -15.331 -4.166 12.611 1.00 96.69 157 ALA A CA 1
ATOM 1229 C C . ALA A 1 157 ? -15.336 -4.584 11.129 1.00 96.69 157 ALA A C 1
ATOM 1231 O O . ALA A 1 157 ? -15.271 -5.779 10.834 1.00 96.69 157 ALA A O 1
ATOM 1232 N N . ASP A 1 158 ? -15.384 -3.630 10.191 1.00 97.62 158 ASP A N 1
ATOM 1233 C CA . ASP A 1 158 ? -15.396 -3.945 8.762 1.00 97.62 158 ASP A CA 1
ATOM 1234 C C . ASP A 1 158 ? -14.043 -4.492 8.292 1.00 97.62 158 ASP A C 1
ATOM 1236 O O . ASP A 1 158 ? -13.994 -5.429 7.486 1.00 97.62 158 ASP A O 1
ATOM 1240 N N . PHE A 1 159 ? -12.947 -3.909 8.787 1.00 98.25 159 PHE A N 1
ATOM 1241 C CA . PHE A 1 159 ? -11.591 -4.352 8.467 1.00 98.25 159 PHE A CA 1
ATOM 1242 C C . PHE A 1 159 ? -11.273 -5.680 9.147 1.00 98.25 159 PHE A C 1
ATOM 1244 O O . PHE A 1 159 ? -10.763 -6.588 8.489 1.00 98.25 159 PHE A O 1
ATOM 1251 N N . GLU A 1 160 ? -11.630 -5.835 10.425 1.00 96.94 160 GLU A N 1
ATOM 1252 C CA . GLU A 1 160 ? -11.437 -7.095 11.146 1.00 96.94 160 GLU A CA 1
ATOM 1253 C C . GLU A 1 160 ? -12.170 -8.252 10.464 1.00 96.94 160 GLU A C 1
ATOM 1255 O O . GLU A 1 160 ? -11.578 -9.311 10.235 1.00 96.94 160 GLU A O 1
ATOM 1260 N N . LEU A 1 161 ? -13.429 -8.037 10.067 1.00 96.12 161 LEU A N 1
ATOM 1261 C CA . LEU A 1 161 ? -14.206 -9.035 9.341 1.00 96.12 161 LEU A CA 1
ATOM 1262 C C . LEU A 1 161 ? -13.583 -9.358 7.978 1.00 96.12 161 LEU A C 1
ATOM 1264 O O . LEU A 1 161 ? -13.467 -10.530 7.624 1.00 96.12 161 LEU A O 1
ATOM 1268 N N . ALA A 1 162 ? -13.161 -8.348 7.212 1.00 96.38 162 ALA A N 1
ATOM 1269 C CA . ALA A 1 162 ? -12.563 -8.572 5.898 1.00 96.38 162 ALA A CA 1
ATOM 1270 C C . ALA A 1 162 ? -11.245 -9.362 5.987 1.00 96.38 162 ALA A C 1
ATOM 1272 O O . ALA A 1 162 ? -11.016 -10.277 5.196 1.00 96.38 162 ALA A O 1
ATOM 1273 N N . ILE A 1 163 ? -10.384 -9.029 6.951 1.00 95.44 163 ILE A N 1
ATOM 1274 C CA . ILE A 1 163 ? -9.033 -9.591 7.061 1.00 95.44 163 ILE A CA 1
ATOM 1275 C C . ILE A 1 163 ? -9.060 -10.979 7.714 1.00 95.44 163 ILE A C 1
ATOM 1277 O O . ILE A 1 163 ? -8.472 -11.921 7.168 1.00 95.44 163 ILE A O 1
ATOM 1281 N N . TYR A 1 164 ? -9.769 -11.119 8.840 1.00 93.62 164 TYR A N 1
ATOM 1282 C CA . TYR A 1 164 ? -9.762 -12.324 9.678 1.00 93.62 164 TYR A CA 1
ATOM 1283 C C . TYR A 1 164 ? -11.008 -13.203 9.552 1.00 93.62 164 TYR A C 1
ATOM 1285 O O . TYR A 1 164 ? -10.969 -14.353 9.992 1.00 93.62 164 TYR A O 1
ATOM 1293 N N . GLY A 1 165 ? -12.106 -12.720 8.963 1.00 83.81 165 GLY A N 1
ATOM 1294 C CA . GLY A 1 165 ? -13.372 -13.463 8.908 1.00 83.81 165 GLY A CA 1
ATOM 1295 C C . GLY A 1 165 ? -13.250 -14.852 8.271 1.00 83.81 165 GLY A C 1
ATOM 1296 O O . GLY A 1 165 ? -13.850 -15.803 8.757 1.00 83.81 165 GLY A O 1
ATOM 1297 N N . GLY A 1 166 ? -12.390 -15.007 7.258 1.00 64.94 166 GLY A N 1
ATOM 1298 C CA . GLY A 1 166 ? -12.124 -16.307 6.623 1.00 64.94 166 GLY A CA 1
ATOM 1299 C C . GLY A 1 166 ? -11.250 -17.268 7.447 1.00 64.94 166 GLY A C 1
ATOM 1300 O O . GLY A 1 166 ? -11.232 -18.465 7.176 1.00 64.94 166 GLY A O 1
ATOM 1301 N N . GLU A 1 167 ? -10.525 -16.783 8.461 1.00 57.34 167 GLU A N 1
ATOM 1302 C CA . GLU A 1 167 ? -9.672 -17.634 9.304 1.00 57.34 167 GLU A CA 1
ATOM 1303 C C . GLU A 1 167 ? -10.468 -18.382 10.377 1.00 57.34 167 GLU A C 1
ATOM 1305 O O . GLU A 1 167 ? -10.107 -19.504 10.744 1.00 57.34 167 GLU A O 1
ATOM 1310 N N . GLN A 1 168 ? -11.558 -17.782 10.868 1.00 50.94 168 GLN A N 1
ATOM 1311 C CA . GLN A 1 168 ? -12.403 -18.382 11.903 1.00 50.94 168 GLN A CA 1
ATOM 1312 C C . GLN A 1 168 ? -13.091 -19.667 11.418 1.00 50.94 168 GLN A C 1
ATOM 1314 O O . GLN A 1 168 ? -13.210 -20.614 12.193 1.00 50.94 168 GLN A O 1
ATOM 1319 N N . GLU A 1 169 ? -13.448 -19.756 10.135 1.00 44.62 169 GLU A N 1
ATOM 1320 C CA . GLU A 1 169 ? -14.014 -20.979 9.545 1.00 44.62 169 GLU A CA 1
ATOM 1321 C C . GLU A 1 169 ? -12.959 -22.086 9.374 1.00 44.62 169 GLU A C 1
ATOM 1323 O O . GLU A 1 169 ? -13.227 -23.254 9.648 1.00 44.62 169 GLU A O 1
ATOM 1328 N N . SER A 1 170 ? -11.722 -21.731 9.012 1.00 44.78 170 SER A N 1
ATOM 1329 C CA . SER A 1 170 ? -10.623 -22.694 8.810 1.00 44.78 170 SER A CA 1
ATOM 1330 C C . SER A 1 170 ? -10.013 -23.285 10.094 1.00 44.78 170 SER A C 1
ATOM 1332 O O . SER A 1 170 ? -9.254 -24.251 10.018 1.00 44.78 170 SER A O 1
ATOM 1334 N N . ARG A 1 171 ? -10.337 -22.743 11.279 1.00 46.12 171 ARG A N 1
ATOM 1335 C CA . ARG A 1 171 ? -9.887 -23.261 12.589 1.00 46.12 171 ARG A CA 1
ATOM 1336 C C . ARG A 1 171 ? -10.931 -24.106 13.327 1.00 46.12 171 ARG A C 1
ATOM 1338 O O . ARG A 1 171 ? -10.649 -24.567 14.434 1.00 46.12 171 ARG A O 1
ATOM 1345 N N . ALA A 1 172 ? -12.111 -24.339 12.749 1.00 41.59 172 ALA A N 1
ATOM 1346 C CA . ALA A 1 172 ? -13.065 -25.283 13.322 1.00 41.59 172 ALA A CA 1
ATOM 1347 C C . ALA A 1 172 ? -12.466 -26.708 13.300 1.00 41.59 172 ALA A C 1
ATOM 1349 O O . ALA A 1 172 ? -12.031 -27.166 12.240 1.00 41.59 172 ALA A O 1
ATOM 1350 N N . PRO A 1 173 ? -12.409 -27.434 14.435 1.00 43.00 173 PRO A N 1
ATOM 1351 C CA . PRO A 1 173 ? -11.938 -28.810 14.430 1.00 43.00 173 PRO A CA 1
ATOM 1352 C C . PRO A 1 173 ? -12.880 -29.649 13.566 1.00 43.00 173 PRO A C 1
ATOM 1354 O O . PRO A 1 173 ? -14.100 -29.571 13.723 1.00 43.00 173 PRO A O 1
ATOM 1357 N N . ALA A 1 174 ? -12.314 -30.463 12.671 1.00 54.03 174 ALA A N 1
ATOM 1358 C CA . ALA A 1 174 ? -13.053 -31.502 11.968 1.00 54.03 174 ALA A CA 1
ATOM 1359 C C . ALA A 1 174 ? -13.746 -32.380 13.020 1.00 54.03 174 ALA A C 1
ATOM 1361 O O . ALA A 1 174 ? -13.103 -33.160 13.729 1.00 54.03 174 ALA A O 1
ATOM 1362 N N . GLY A 1 175 ? -15.053 -32.168 13.182 1.00 44.44 175 GLY A N 1
ATOM 1363 C CA . GLY A 1 175 ? -15.873 -32.890 14.137 1.00 44.44 175 GLY A CA 1
ATOM 1364 C C . GLY A 1 175 ? -15.684 -34.385 13.930 1.00 44.44 175 GLY A C 1
ATOM 1365 O O . GLY A 1 175 ? -15.781 -34.883 12.809 1.00 44.44 175 GLY A O 1
ATOM 1366 N N . HIS A 1 176 ? -15.368 -35.078 15.021 1.00 45.12 176 HIS A N 1
ATOM 1367 C CA . HIS A 1 176 ? -15.265 -36.526 15.070 1.00 45.12 176 HIS A CA 1
ATOM 1368 C C . HIS A 1 176 ? -16.528 -37.155 14.476 1.00 45.12 176 HIS A C 1
ATOM 1370 O O . HIS A 1 176 ? -17.600 -37.130 15.082 1.00 45.12 176 HIS A O 1
ATOM 1376 N N . GLY A 1 177 ? -16.388 -37.742 13.290 1.00 40.78 177 GLY A N 1
ATOM 1377 C CA . GLY A 1 177 ? -17.345 -38.701 12.769 1.00 40.78 177 GLY A CA 1
ATOM 1378 C C . GLY A 1 177 ? -17.235 -39.985 13.579 1.00 40.78 177 GLY A C 1
ATOM 1379 O O . GLY A 1 177 ? -16.532 -40.906 13.177 1.00 40.78 177 GLY A O 1
ATOM 1380 N N . SER A 1 178 ? -17.903 -40.039 14.729 1.00 45.97 178 SER A N 1
ATOM 1381 C CA . SER A 1 178 ? -18.210 -41.309 15.379 1.00 45.97 178 SER A CA 1
ATOM 1382 C C . SER A 1 178 ? -19.354 -41.978 14.619 1.00 45.97 178 SER A C 1
ATOM 1384 O O . SER A 1 178 ? -20.490 -41.499 14.632 1.00 45.97 178 SER A O 1
ATOM 1386 N N . ARG A 1 179 ? -19.040 -43.091 13.959 1.00 49.56 179 ARG A N 1
ATOM 1387 C CA . ARG A 1 179 ? -19.960 -44.206 13.741 1.00 49.56 179 ARG A CA 1
ATOM 1388 C C . ARG A 1 179 ? -19.268 -45.481 14.180 1.00 49.56 179 ARG A C 1
ATOM 1390 O O . ARG A 1 179 ? -18.059 -45.599 13.886 1.00 49.56 179 ARG A O 1
#

Secondary structure (DSSP, 8-state):
--HHHHHHHTT-HHHHHHHHHHHHHHSTT-HHHHHHHHHHHTTSPTTHHHHHHHHHHHHHHHSTTTTT-HHHHHHHHHHHHHHHHHHHHHTTGGGGTT--S-HHHHHHHHHHHHHHHHHH---TTSHHHHHHHHHH-TTTTT--TT--TTGGGTT-HHHHHHHHHHHHHHTS-------

pLDDT: mean 88.84, std 15.67, range [40.78, 98.69]

Sequence (179 aa):
MKLADIYILQQLWESALVTLKEAEQISPNDDDILKRELYVSLYLEPPQSFRTALPIAEKLISNPNTANDPAVRLWQAAALGQKFKYLYDAGESLSSAGETESAESVRSKALQAVRAVVQLAPDPNSAPRIFLRRIFDPAREQSPPAENDLEVFKGDADFELAIYGGEQESRAPAGHGSR

Organism: NCBI:txid29408

Radius of gyration: 17.93 Å; chains: 1; bounding box: 42×68×38 Å